Protein AF-A0A7W1JA73-F1 (afdb_monomer_lite)

Secondary structure (DSSP, 8-state):
-------EEE----S----TTS-S--EEEEEE-SSEEEEEEEEEEETTEEEEEEEEEE--SS---EEEEEE---TT-EEEESS-EEEPPPPPTTPPPEEEE--SEEEETTTEEEE--TT-EEEEEEPPB-TTSTTTTBPPGGG-EEEEEEE-BTTTTEEEEEEEEPP-

Radius of gyration: 17.61 Å; chains: 1; bounding box: 45×42×43 Å

Structure (mmCIF, N/CA/C/O backbone):
data_AF-A0A7W1JA73-F1
#
_entry.id   AF-A0A7W1JA73-F1
#
loop_
_atom_site.group_PDB
_atom_site.id
_atom_site.type_symbol
_atom_site.label_atom_id
_atom_site.label_alt_id
_atom_site.label_comp_id
_atom_site.label_asym_id
_atom_site.label_entity_id
_atom_site.label_seq_id
_atom_site.pdbx_PDB_ins_code
_atom_site.Cartn_x
_atom_site.Cartn_y
_atom_site.Cartn_z
_atom_site.occupancy
_atom_site.B_iso_or_equiv
_atom_site.auth_seq_id
_atom_site.auth_comp_id
_atom_site.auth_asym_id
_atom_site.auth_atom_id
_atom_site.pdbx_PDB_model_num
ATOM 1 N N . GLU A 1 1 ? 2.808 -18.439 -26.866 1.00 36.44 1 GLU A N 1
ATOM 2 C CA . GLU A 1 1 ? 2.038 -17.258 -26.422 1.00 36.44 1 GLU A CA 1
ATOM 3 C C . GLU A 1 1 ? 1.653 -17.421 -24.965 1.00 36.44 1 GLU A C 1
ATOM 5 O O . GLU A 1 1 ? 1.081 -18.443 -24.611 1.00 36.44 1 GLU A O 1
ATOM 10 N N . VAL A 1 2 ? 2.007 -16.461 -24.111 1.00 31.70 2 VAL A N 1
ATOM 11 C CA . VAL A 1 2 ? 1.486 -16.418 -22.739 1.00 31.70 2 VAL A CA 1
ATOM 12 C C . VAL A 1 2 ? 0.156 -15.679 -22.816 1.00 31.70 2 VAL A C 1
ATOM 14 O O . VAL A 1 2 ? 0.123 -14.457 -22.934 1.00 31.70 2 VAL A O 1
ATOM 17 N N . HIS A 1 3 ? -0.938 -16.434 -22.851 1.00 31.02 3 HIS A N 1
ATOM 18 C CA . HIS A 1 3 ? -2.283 -15.879 -22.853 1.00 31.02 3 HIS A CA 1
ATOM 19 C C . HIS A 1 3 ? -2.625 -15.457 -21.421 1.00 31.02 3 HIS A C 1
ATOM 21 O O . HIS A 1 3 ? -2.899 -16.298 -20.567 1.00 31.02 3 HIS A O 1
ATOM 27 N N . PHE A 1 4 ? -2.548 -14.158 -21.133 1.00 41.34 4 PHE A N 1
ATOM 28 C CA . PHE A 1 4 ? -3.136 -13.617 -19.913 1.00 41.34 4 PHE A CA 1
ATOM 29 C C . PHE A 1 4 ? -4.649 -13.545 -20.144 1.00 41.34 4 PHE A C 1
ATOM 31 O O . PHE A 1 4 ? -5.066 -12.820 -21.053 1.00 41.34 4 PHE A O 1
ATOM 38 N N . PRO A 1 5 ? -5.477 -14.297 -19.395 1.00 44.44 5 PRO A N 1
ATOM 39 C CA . PRO A 1 5 ? -6.920 -14.166 -19.521 1.00 44.44 5 PRO A CA 1
ATOM 40 C C . PRO A 1 5 ? -7.314 -12.707 -19.236 1.00 44.44 5 PRO A C 1
ATOM 42 O O . PRO A 1 5 ? -6.658 -12.044 -18.424 1.00 44.44 5 PRO A O 1
ATOM 45 N N . PRO A 1 6 ? -8.348 -12.176 -19.908 1.00 46.56 6 PRO A N 1
ATOM 46 C CA . PRO A 1 6 ? -8.799 -10.812 -19.677 1.00 46.56 6 PRO A CA 1
ATOM 47 C C . PRO A 1 6 ? -9.107 -10.616 -18.189 1.00 46.56 6 PRO A C 1
ATOM 49 O O . PRO A 1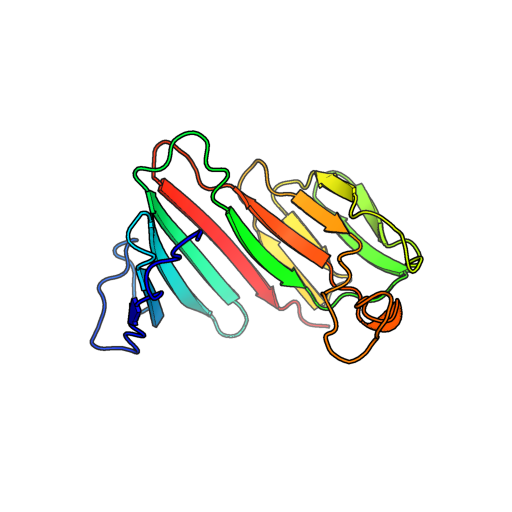 6 ? -9.891 -11.361 -17.604 1.00 46.56 6 PRO A O 1
ATOM 52 N N . ILE A 1 7 ? -8.468 -9.616 -17.577 1.00 52.81 7 ILE A N 1
ATOM 53 C CA . ILE A 1 7 ? -8.744 -9.207 -16.198 1.00 52.81 7 ILE A CA 1
ATOM 54 C C . ILE A 1 7 ? -10.166 -8.645 -16.180 1.00 52.81 7 ILE A C 1
ATOM 56 O O . ILE A 1 7 ? -10.411 -7.532 -16.649 1.00 52.81 7 ILE A O 1
ATOM 60 N N . ALA A 1 8 ? -11.114 -9.420 -15.663 1.00 56.88 8 ALA A N 1
ATOM 61 C CA . ALA A 1 8 ? -12.483 -8.976 -15.469 1.00 56.88 8 ALA A CA 1
ATOM 62 C C . ALA A 1 8 ? -12.576 -8.249 -14.117 1.00 56.88 8 ALA A C 1
ATOM 64 O O . ALA A 1 8 ? -12.814 -8.842 -13.069 1.00 56.88 8 ALA A O 1
ATOM 65 N N . GLY A 1 9 ? -12.353 -6.935 -14.122 1.00 50.81 9 GLY A N 1
ATOM 66 C CA . GLY A 1 9 ? -12.592 -6.095 -12.948 1.00 50.81 9 GLY A CA 1
ATOM 67 C C . GLY A 1 9 ? -14.059 -5.674 -12.871 1.00 50.81 9 GLY A C 1
ATOM 68 O O . GLY A 1 9 ? -14.554 -5.024 -13.789 1.00 50.81 9 GLY A O 1
ATOM 69 N N . ALA A 1 10 ? -14.751 -5.989 -11.775 1.00 56.59 10 ALA A N 1
ATOM 70 C CA . ALA A 1 10 ? -16.103 -5.498 -11.516 1.00 56.59 10 ALA A CA 1
ATOM 71 C C . ALA A 1 10 ? -16.077 -4.481 -10.365 1.00 56.59 10 ALA A C 1
ATOM 73 O O . ALA A 1 10 ? -15.969 -4.829 -9.190 1.00 56.59 10 ALA A O 1
ATOM 74 N N . LEU A 1 11 ? -16.198 -3.191 -10.689 1.00 48.22 11 LEU A N 1
ATOM 75 C CA . LEU A 1 11 ? -16.305 -2.143 -9.675 1.00 48.22 11 LEU A CA 1
ATOM 76 C C . LEU A 1 11 ? -17.742 -2.072 -9.142 1.00 48.22 11 LEU A C 1
ATOM 78 O O . LEU A 1 11 ? -18.629 -1.507 -9.779 1.00 48.22 11 LEU A O 1
ATOM 82 N N . ALA A 1 12 ? -17.972 -2.607 -7.946 1.00 55.34 12 ALA A N 1
ATOM 83 C CA . ALA A 1 12 ? -19.244 -2.469 -7.247 1.00 55.34 12 ALA A CA 1
ATOM 84 C C . ALA A 1 12 ? -19.234 -1.243 -6.314 1.00 55.34 12 ALA A C 1
ATOM 86 O O . ALA A 1 12 ? -19.084 -1.367 -5.099 1.00 55.34 12 ALA A O 1
ATOM 87 N N . CYS A 1 13 ? -19.451 -0.045 -6.863 1.00 45.53 13 CYS A N 1
ATOM 88 C CA . CYS A 1 13 ? -19.708 1.142 -6.042 1.00 45.53 13 CYS A CA 1
ATOM 89 C C . CYS A 1 13 ? -21.129 1.082 -5.450 1.00 45.53 13 CYS A C 1
ATOM 91 O O . CYS A 1 13 ? -22.115 1.351 -6.125 1.00 45.53 13 CYS A O 1
ATOM 93 N N . ALA A 1 14 ? -21.213 0.698 -4.174 1.00 42.78 14 ALA A N 1
ATOM 94 C CA . ALA A 1 14 ? -22.366 0.839 -3.283 1.00 42.78 14 ALA A CA 1
ATOM 95 C C . ALA A 1 14 ? -23.751 0.381 -3.814 1.00 42.78 14 ALA A C 1
ATOM 97 O O . ALA A 1 14 ? -24.618 1.178 -4.161 1.00 42.78 14 ALA A O 1
ATOM 98 N N . ARG A 1 15 ? -24.054 -0.911 -3.633 1.00 43.25 15 ARG A N 1
ATOM 99 C CA . ARG A 1 15 ? -25.379 -1.355 -3.154 1.00 43.25 15 ARG A CA 1
ATOM 100 C C . ARG A 1 15 ? -25.171 -2.088 -1.834 1.00 43.25 15 ARG A C 1
ATOM 102 O O . ARG A 1 15 ? -24.998 -3.296 -1.821 1.00 43.25 15 ARG A O 1
ATOM 109 N N . THR A 1 16 ? -25.046 -1.313 -0.749 1.00 48.75 16 THR A N 1
ATOM 110 C CA . THR A 1 16 ? -24.832 -1.775 0.645 1.00 48.75 16 THR A CA 1
ATOM 111 C C . THR A 1 16 ? -24.066 -3.105 0.787 1.00 48.75 16 THR A C 1
ATOM 113 O O . THR A 1 16 ? -24.592 -4.064 1.354 1.00 48.75 16 THR A O 1
ATOM 116 N N . PRO A 1 17 ? -22.810 -3.201 0.307 1.00 48.09 17 PRO A N 1
ATOM 117 C CA . PRO A 1 17 ? -22.009 -4.381 0.589 1.00 48.09 17 PRO A CA 1
ATOM 118 C C . PRO A 1 17 ? -21.839 -4.484 2.110 1.00 48.09 17 PRO A C 1
ATOM 120 O O . PRO A 1 17 ? -21.263 -3.599 2.746 1.00 48.09 17 PRO A O 1
ATOM 123 N N . ARG A 1 18 ? -22.373 -5.551 2.722 1.00 53.06 18 ARG A N 1
ATOM 124 C CA . ARG A 1 18 ? -22.058 -5.891 4.116 1.00 53.06 18 ARG A CA 1
ATOM 125 C C . ARG A 1 18 ? -20.547 -6.021 4.199 1.00 53.06 18 ARG A C 1
ATOM 127 O O . ARG A 1 18 ? -19.993 -6.895 3.534 1.00 53.06 18 ARG A O 1
ATOM 134 N N . ALA A 1 19 ? -19.898 -5.149 4.970 1.00 58.19 19 ALA A N 1
ATOM 135 C CA . ALA A 1 19 ? -18.454 -5.173 5.162 1.00 58.19 19 ALA A CA 1
ATOM 136 C C . ALA A 1 19 ? -17.964 -6.603 5.430 1.00 58.19 19 ALA A C 1
ATOM 138 O O . ALA A 1 19 ? -18.605 -7.331 6.187 1.00 58.19 19 ALA A O 1
ATOM 139 N N . LEU A 1 20 ? -16.809 -6.994 4.890 1.00 57.62 20 LEU A N 1
ATOM 140 C CA . LEU A 1 20 ? -16.171 -8.274 5.211 1.00 57.62 20 LEU A CA 1
ATOM 141 C C . LEU A 1 20 ? -15.856 -8.350 6.714 1.00 57.62 20 LEU A C 1
ATOM 143 O O . LEU A 1 20 ? -15.738 -9.429 7.281 1.00 57.62 20 LEU A O 1
ATOM 147 N N . THR A 1 21 ? -15.760 -7.192 7.378 1.00 57.97 21 THR A N 1
ATOM 148 C CA . THR A 1 21 ? -15.656 -7.065 8.838 1.00 57.97 21 THR A CA 1
ATOM 149 C C . THR A 1 21 ? -16.974 -7.178 9.601 1.00 57.97 21 THR A C 1
ATOM 151 O O . THR A 1 21 ? -16.938 -7.130 10.826 1.00 57.97 21 THR A O 1
ATOM 154 N N . GLY A 1 22 ? -18.129 -7.155 8.931 1.00 59.44 22 GLY A N 1
ATOM 155 C CA . GLY A 1 22 ? -19.444 -7.035 9.573 1.00 59.44 22 GLY A CA 1
ATOM 156 C C . GLY A 1 22 ? -19.685 -5.709 10.314 1.00 59.44 22 GLY A C 1
ATOM 157 O O . GLY A 1 22 ? -20.537 -5.648 11.191 1.00 59.44 22 GLY A O 1
ATOM 158 N N . ARG A 1 23 ? -18.934 -4.639 10.009 1.00 58.47 23 ARG A N 1
ATOM 159 C CA . ARG A 1 23 ? -19.025 -3.345 10.718 1.00 58.47 23 ARG A CA 1
ATOM 160 C C . ARG A 1 23 ? -19.311 -2.204 9.752 1.00 58.47 23 ARG A C 1
ATOM 162 O O . ARG A 1 23 ? -18.494 -1.960 8.877 1.00 58.47 23 ARG A O 1
ATOM 169 N N . GLY A 1 24 ? -20.390 -1.461 9.985 1.00 66.50 24 GLY A N 1
ATOM 170 C CA . GLY A 1 24 ? -20.667 -0.182 9.323 1.00 66.50 24 GLY A CA 1
ATOM 171 C C . GLY A 1 24 ? -20.772 -0.238 7.794 1.00 66.50 24 GLY A C 1
ATOM 172 O O . GLY A 1 24 ? -20.773 -1.303 7.179 1.00 66.50 24 GLY A O 1
ATOM 173 N N . ARG A 1 25 ? -20.877 0.945 7.183 1.00 75.12 25 ARG A N 1
ATOM 174 C CA . ARG A 1 25 ? -20.830 1.121 5.726 1.00 75.12 25 ARG A CA 1
ATOM 175 C C . ARG A 1 25 ? -19.371 1.182 5.257 1.00 75.12 25 ARG A C 1
ATOM 177 O O . ARG A 1 25 ? -18.500 1.643 5.995 1.00 75.12 25 ARG A O 1
ATOM 184 N N . CYS A 1 26 ? -19.103 0.697 4.052 1.00 82.44 26 CYS A N 1
ATOM 185 C CA . CYS A 1 26 ? -17.811 0.813 3.380 1.00 82.44 26 CYS A CA 1
ATOM 186 C C . CYS A 1 26 ? -18.004 0.812 1.865 1.00 82.44 26 CYS A C 1
ATOM 188 O O . CYS A 1 26 ? -18.969 0.224 1.369 1.00 82.44 26 CYS A O 1
ATOM 190 N N . ASP A 1 27 ? -17.042 1.399 1.166 1.00 84.56 27 ASP A N 1
ATOM 191 C CA . ASP A 1 27 ? -16.888 1.230 -0.272 1.00 84.56 27 ASP A CA 1
ATOM 192 C C . ASP A 1 27 ? -16.036 -0.011 -0.528 1.00 84.56 27 ASP A C 1
ATOM 194 O O . ASP A 1 27 ? -15.097 -0.300 0.224 1.00 84.56 27 ASP A O 1
ATOM 198 N N . ARG A 1 28 ? -16.389 -0.779 -1.560 1.00 85.88 28 ARG A N 1
ATOM 199 C CA . ARG A 1 28 ? -15.689 -2.013 -1.908 1.00 85.88 28 ARG A CA 1
ATOM 200 C C . ARG A 1 28 ? -15.401 -2.063 -3.398 1.00 85.88 28 ARG A C 1
ATOM 202 O O . ARG A 1 28 ? -16.282 -1.814 -4.210 1.00 85.88 28 ARG A O 1
ATOM 209 N N . ILE A 1 29 ? -14.184 -2.462 -3.733 1.00 87.19 29 ILE A N 1
ATOM 210 C CA . ILE A 1 29 ? -13.790 -2.841 -5.086 1.00 87.19 29 ILE A CA 1
ATOM 211 C C . ILE A 1 29 ? -13.552 -4.345 -5.084 1.00 87.19 29 ILE A C 1
ATOM 213 O O . ILE A 1 29 ? -12.830 -4.851 -4.223 1.00 87.19 29 ILE A O 1
ATOM 217 N N . GLU A 1 30 ? -14.172 -5.049 -6.025 1.00 88.88 30 GLU A N 1
ATOM 218 C CA . GLU A 1 30 ? -13.932 -6.466 -6.262 1.00 88.88 30 GLU A CA 1
ATOM 219 C C . GLU A 1 30 ? -13.127 -6.633 -7.548 1.00 88.88 30 GLU A C 1
ATOM 221 O O . GLU A 1 30 ? -13.388 -5.994 -8.567 1.00 88.88 30 GLU A O 1
ATOM 226 N N . LEU A 1 31 ? -12.102 -7.468 -7.475 1.00 85.88 31 LEU A N 1
ATOM 227 C CA . LEU A 1 31 ? -11.184 -7.725 -8.567 1.00 85.88 31 LEU A CA 1
ATOM 228 C C . LEU A 1 31 ? -11.124 -9.232 -8.765 1.00 85.88 31 LEU A C 1
ATOM 230 O O . LEU A 1 31 ? -10.773 -9.960 -7.834 1.00 85.88 31 LEU A O 1
ATOM 234 N N . ASP A 1 32 ? -11.465 -9.686 -9.966 1.00 85.81 32 ASP A N 1
ATOM 235 C CA . ASP A 1 32 ? -11.335 -11.079 -10.364 1.00 85.81 32 ASP A CA 1
ATOM 236 C C . ASP A 1 32 ? -10.242 -11.196 -11.432 1.00 85.81 32 ASP A C 1
ATOM 238 O O . ASP A 1 32 ? -10.321 -10.626 -12.521 1.00 85.81 32 ASP A O 1
ATOM 242 N N . PHE A 1 33 ? -9.180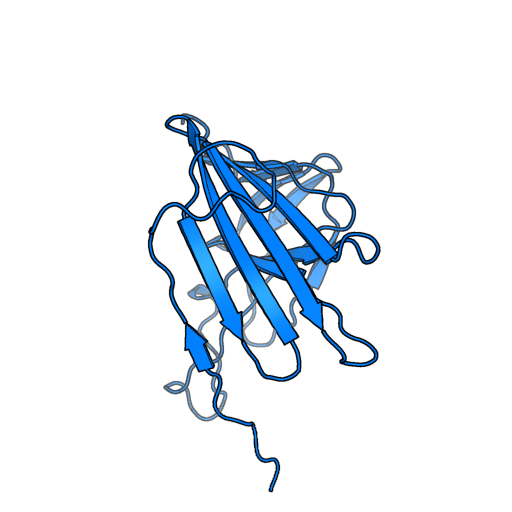 -11.912 -11.079 1.00 81.88 33 PHE A N 1
ATOM 243 C CA . PHE A 1 33 ? -8.035 -12.186 -11.940 1.00 81.88 33 PHE A CA 1
ATOM 244 C C . PHE A 1 33 ? -8.061 -13.629 -12.475 1.00 81.88 33 PHE A C 1
ATOM 246 O O . PHE A 1 33 ? -7.054 -14.113 -12.990 1.00 81.88 33 PHE A O 1
ATOM 253 N N . GLY A 1 34 ? -9.174 -14.355 -12.311 1.00 85.06 34 GLY A N 1
ATOM 254 C CA . GLY A 1 34 ? -9.351 -15.757 -12.696 1.00 85.06 34 GLY A CA 1
ATOM 255 C C . GLY A 1 34 ? -8.678 -16.744 -11.735 1.00 85.06 34 GLY A C 1
ATOM 256 O O . GLY A 1 34 ? -9.321 -17.659 -11.229 1.00 85.06 34 GLY A O 1
ATOM 257 N N . CYS A 1 35 ? -7.390 -16.550 -11.438 1.00 84.69 35 CYS A N 1
ATOM 258 C CA . CYS A 1 35 ? -6.625 -17.356 -10.470 1.00 84.69 35 CYS A CA 1
ATOM 259 C C . CYS A 1 35 ? -6.556 -16.733 -9.063 1.00 84.69 35 CYS A C 1
ATOM 261 O O . CYS A 1 35 ? -6.056 -17.340 -8.109 1.00 84.69 35 CYS A O 1
ATOM 263 N N . ALA A 1 36 ? -7.043 -15.503 -8.919 1.00 87.00 36 ALA A N 1
ATOM 264 C CA . ALA A 1 36 ? -7.133 -14.807 -7.650 1.00 87.00 36 ALA A CA 1
ATOM 265 C C . ALA A 1 36 ? -8.360 -13.899 -7.642 1.00 87.00 36 ALA A C 1
ATOM 267 O O . ALA A 1 36 ? -8.650 -13.229 -8.631 1.00 87.00 36 ALA A O 1
ATOM 268 N N . ARG A 1 37 ? -9.042 -13.835 -6.503 1.00 90.25 37 ARG A N 1
ATOM 269 C CA . ARG A 1 37 ? -10.102 -12.865 -6.234 1.00 90.25 37 ARG A CA 1
ATOM 270 C C . ARG A 1 37 ? -9.669 -11.982 -5.085 1.00 90.25 37 ARG A C 1
ATOM 272 O O . ARG A 1 37 ? -9.147 -12.471 -4.084 1.00 90.25 37 ARG A O 1
ATOM 279 N N . ALA A 1 38 ? -9.863 -10.681 -5.231 1.00 90.69 38 ALA A N 1
ATOM 280 C CA . ALA A 1 38 ? -9.493 -9.706 -4.225 1.00 90.69 38 ALA A CA 1
ATOM 281 C C . ALA A 1 38 ? -10.634 -8.728 -3.964 1.00 90.69 38 ALA A C 1
ATOM 283 O O . ALA A 1 38 ? -11.328 -8.281 -4.873 1.00 90.69 38 ALA A O 1
ATOM 284 N N . TRP A 1 39 ? -10.783 -8.359 -2.699 1.00 91.81 39 TRP A N 1
ATOM 285 C CA . TRP A 1 39 ? -11.745 -7.376 -2.233 1.00 91.81 39 TRP A CA 1
ATOM 286 C C . TRP A 1 39 ? -10.999 -6.301 -1.460 1.00 91.81 39 TRP A C 1
ATOM 288 O O . TRP A 1 39 ? -10.464 -6.556 -0.377 1.00 91.81 39 TRP A O 1
ATOM 298 N N . LEU A 1 40 ? -10.974 -5.097 -2.020 1.00 91.81 40 LEU A N 1
ATOM 299 C CA . LEU A 1 40 ? -10.455 -3.909 -1.361 1.00 91.81 40 LEU A CA 1
ATOM 300 C C . LEU A 1 40 ? -11.621 -3.170 -0.714 1.00 91.81 40 LEU A C 1
ATOM 302 O O . LEU A 1 40 ? -12.558 -2.771 -1.398 1.00 91.81 40 LEU A O 1
ATOM 306 N N . GLU A 1 41 ? -11.560 -2.975 0.595 1.00 91.56 41 GLU A N 1
ATOM 307 C CA . GLU A 1 41 ? -12.528 -2.191 1.350 1.00 91.56 41 GLU A CA 1
ATOM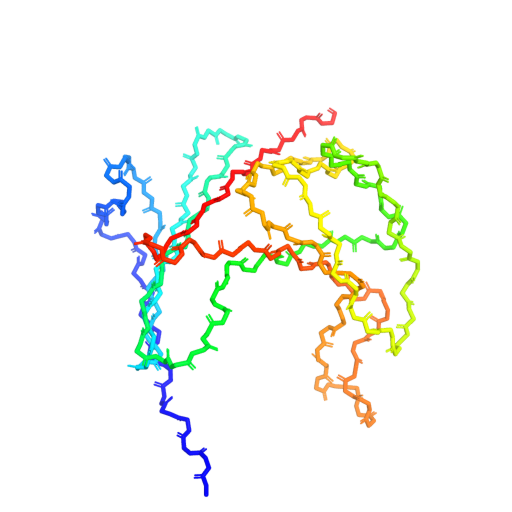 308 C C . GLU A 1 41 ? -11.903 -0.890 1.827 1.00 91.56 41 GLU A C 1
ATOM 310 O O . GLU A 1 41 ? -10.792 -0.881 2.361 1.00 91.56 41 GLU A O 1
ATOM 315 N N . VAL A 1 42 ? -12.663 0.192 1.705 1.00 90.56 42 VAL A N 1
ATOM 316 C CA . VAL A 1 42 ? -12.300 1.506 2.222 1.00 90.56 42 VAL A CA 1
ATOM 317 C C . VAL A 1 42 ? -13.437 2.017 3.097 1.00 90.56 42 VAL A C 1
ATOM 319 O O . VAL A 1 42 ? -14.613 1.956 2.733 1.00 90.56 42 VAL A O 1
ATOM 322 N N . ARG A 1 43 ? -13.097 2.496 4.294 1.00 89.06 43 ARG A N 1
ATOM 323 C CA . ARG A 1 43 ? -14.064 3.020 5.258 1.00 89.06 43 ARG A CA 1
ATOM 324 C C . ARG A 1 43 ? -13.573 4.302 5.896 1.00 89.06 43 ARG A C 1
ATOM 326 O O . ARG A 1 43 ? -12.522 4.327 6.529 1.00 89.06 43 ARG A O 1
ATOM 333 N N . THR A 1 44 ? -14.414 5.323 5.864 1.00 89.69 44 THR A N 1
ATOM 334 C CA . THR A 1 44 ? -14.242 6.514 6.694 1.00 89.69 44 THR A CA 1
ATOM 335 C C . THR A 1 44 ? -14.635 6.183 8.135 1.00 89.69 44 THR A C 1
ATOM 337 O O . THR A 1 44 ? -15.807 5.957 8.432 1.00 89.69 44 THR A O 1
ATOM 340 N N . ALA A 1 45 ? -13.654 6.114 9.037 1.00 86.69 45 ALA A N 1
ATOM 341 C CA . ALA A 1 45 ? -13.860 5.868 10.470 1.00 86.69 45 ALA A CA 1
ATOM 342 C C . ALA A 1 45 ? -14.044 7.170 11.275 1.00 86.69 45 ALA A C 1
ATOM 344 O O . ALA A 1 45 ? -14.330 7.133 12.470 1.00 86.69 45 ALA A O 1
ATOM 345 N N . GLY A 1 46 ? -13.856 8.318 10.625 1.00 87.81 46 GLY A N 1
ATOM 346 C CA . GLY A 1 46 ? -14.043 9.661 11.162 1.00 87.81 46 GLY A CA 1
ATOM 347 C C . GLY A 1 46 ? -13.538 10.708 10.163 1.00 87.81 46 GLY A C 1
ATOM 348 O O . GLY A 1 46 ? -12.968 10.338 9.137 1.00 87.81 46 GLY A O 1
ATOM 349 N N . PRO A 1 47 ? -13.669 12.012 10.456 1.00 90.50 47 PRO A N 1
ATOM 350 C CA . PRO A 1 47 ? -13.323 13.085 9.512 1.00 90.50 47 PRO A CA 1
ATOM 351 C C . PRO A 1 47 ? -11.840 13.119 9.108 1.00 90.50 47 PRO A C 1
ATOM 353 O O . PRO A 1 47 ? -11.482 13.734 8.112 1.00 90.50 47 PRO A O 1
ATOM 356 N N . ARG A 1 48 ? -10.964 12.467 9.881 1.00 92.56 48 ARG A N 1
ATOM 357 C CA . ARG A 1 48 ? -9.514 12.402 9.639 1.00 92.56 48 ARG A CA 1
ATOM 358 C C . ARG A 1 48 ? -8.975 10.979 9.638 1.00 92.56 48 ARG A C 1
ATOM 360 O O . ARG A 1 48 ? -7.769 10.789 9.762 1.00 92.56 48 ARG A O 1
ATOM 367 N N . ARG A 1 49 ? -9.851 9.975 9.564 1.00 93.50 49 ARG A N 1
ATOM 368 C CA . ARG A 1 49 ? -9.450 8.577 9.706 1.00 93.50 49 ARG A CA 1
ATOM 369 C C . ARG A 1 49 ? -10.074 7.698 8.636 1.00 93.50 49 ARG A C 1
ATOM 371 O O . ARG A 1 49 ? -11.296 7.649 8.503 1.00 93.50 49 ARG A O 1
ATOM 37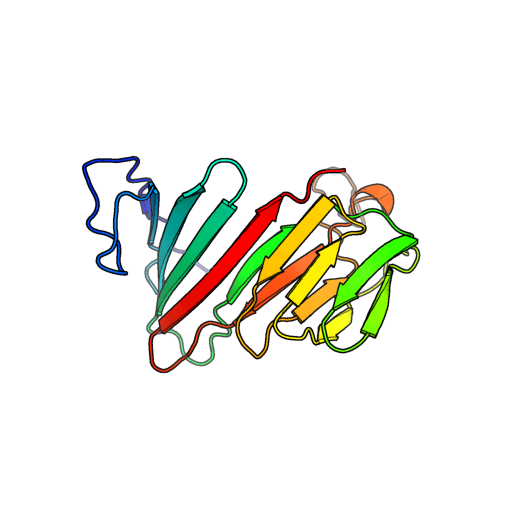8 N N . LEU A 1 50 ? -9.217 6.960 7.944 1.00 93.38 50 LEU A N 1
ATOM 379 C CA . LEU A 1 50 ? -9.571 6.018 6.895 1.00 93.38 50 LEU A CA 1
ATOM 380 C C . LEU A 1 50 ? -9.046 4.631 7.264 1.00 93.38 50 LEU A C 1
ATOM 382 O O . LEU A 1 50 ? -7.858 4.463 7.521 1.00 93.38 50 LEU A O 1
ATOM 386 N N . ASP A 1 51 ? -9.916 3.634 7.275 1.00 93.69 51 ASP A N 1
ATOM 387 C CA . ASP A 1 51 ? -9.527 2.235 7.391 1.00 93.69 51 ASP A CA 1
ATOM 388 C C . ASP A 1 51 ? -9.561 1.600 5.997 1.00 93.69 51 ASP A C 1
ATOM 390 O O . ASP A 1 51 ? -10.554 1.714 5.277 1.00 93.69 51 ASP A O 1
ATOM 394 N N . ILE A 1 52 ? -8.471 0.934 5.619 1.00 94.38 52 ILE A N 1
ATOM 395 C CA . ILE A 1 52 ? -8.324 0.239 4.337 1.00 94.38 52 ILE A CA 1
ATOM 396 C C . ILE A 1 52 ? -8.060 -1.231 4.640 1.00 94.38 52 ILE A C 1
ATOM 398 O O . ILE A 1 52 ? -7.177 -1.552 5.436 1.00 94.38 52 ILE A O 1
ATOM 402 N N . ALA A 1 53 ? -8.803 -2.137 4.016 1.00 93.88 53 ALA A N 1
ATOM 403 C CA . ALA A 1 53 ? -8.600 -3.570 4.173 1.00 93.88 53 ALA A CA 1
ATOM 404 C C . ALA A 1 53 ? -8.561 -4.273 2.823 1.00 93.88 53 ALA A C 1
ATOM 406 O O . ALA A 1 53 ? -9.300 -3.922 1.914 1.00 93.88 53 ALA A O 1
ATOM 407 N N . LEU A 1 54 ? -7.722 -5.296 2.721 1.00 93.69 54 LEU A N 1
ATOM 408 C CA . LEU A 1 54 ? -7.661 -6.183 1.570 1.00 93.69 54 LEU A CA 1
ATOM 409 C C . LEU A 1 54 ? -7.941 -7.598 2.055 1.00 93.69 54 LEU A C 1
ATOM 411 O O . LEU A 1 54 ? -7.307 -8.060 3.006 1.00 93.69 54 LEU A O 1
ATOM 415 N N . ARG A 1 55 ? -8.875 -8.280 1.401 1.00 93.31 55 ARG A N 1
ATOM 416 C CA . ARG A 1 55 ? -8.993 -9.737 1.445 1.00 93.31 55 ARG A CA 1
ATOM 417 C C . ARG A 1 55 ? -8.641 -10.269 0.071 1.00 93.31 55 ARG A C 1
ATOM 419 O O . ARG A 1 55 ? -9.061 -9.679 -0.919 1.00 93.31 55 ARG A O 1
ATOM 426 N N . ALA A 1 56 ? -7.913 -11.369 0.015 1.00 91.31 56 ALA A N 1
ATOM 427 C CA . ALA A 1 56 ? -7.670 -12.063 -1.231 1.00 91.31 56 ALA A CA 1
ATOM 428 C C . ALA A 1 56 ? -7.730 -13.572 -1.028 1.00 91.31 56 ALA A C 1
ATOM 430 O O . ALA A 1 56 ? -7.363 -14.090 0.024 1.00 91.31 56 ALA A O 1
ATOM 431 N N . GLU A 1 57 ? -8.187 -14.255 -2.064 1.00 90.44 57 GLU A N 1
ATOM 432 C CA . GLU A 1 57 ? -8.206 -15.705 -2.182 1.00 90.44 57 GLU A CA 1
ATOM 433 C C . GLU A 1 57 ? -7.551 -16.059 -3.510 1.00 90.44 57 GLU A C 1
ATOM 435 O O . GLU A 1 57 ? -7.790 -15.398 -4.519 1.00 90.44 57 GLU A O 1
ATOM 440 N N . SER A 1 58 ? -6.697 -17.076 -3.522 1.00 87.56 58 SER A N 1
ATOM 441 C CA . SER A 1 58 ? -6.027 -17.508 -4.741 1.00 87.56 58 SER A CA 1
ATOM 442 C C . SER A 1 58 ? -5.726 -18.996 -4.686 1.00 87.56 58 SER A C 1
ATOM 444 O O . SER A 1 58 ? -5.420 -19.539 -3.626 1.00 87.56 58 SER A O 1
ATOM 446 N N . ASN A 1 59 ? -5.795 -19.641 -5.847 1.00 84.19 59 ASN A N 1
ATOM 447 C CA . ASN A 1 59 ? -5.350 -21.018 -6.048 1.00 84.19 59 ASN A CA 1
ATOM 448 C C . ASN A 1 59 ? -3.902 -21.100 -6.571 1.00 84.19 59 ASN A C 1
ATOM 450 O O . ASN A 1 59 ? -3.425 -22.188 -6.887 1.00 84.19 59 ASN A O 1
ATOM 454 N N . MET A 1 60 ? -3.195 -19.969 -6.676 1.00 81.44 60 MET A N 1
ATOM 455 C CA . MET A 1 60 ? -1.800 -19.937 -7.110 1.00 81.44 60 MET A CA 1
ATOM 456 C C . MET A 1 60 ? -0.882 -20.562 -6.052 1.00 81.44 60 MET A C 1
ATOM 458 O O . MET A 1 60 ? -1.044 -20.324 -4.857 1.00 81.44 60 MET A O 1
ATOM 462 N N . ILE A 1 61 ? 0.141 -21.295 -6.480 1.00 68.88 61 ILE A N 1
ATOM 463 C CA . ILE A 1 61 ? 1.183 -21.838 -5.598 1.00 68.88 61 ILE A CA 1
ATOM 464 C C . ILE A 1 61 ? 2.284 -20.766 -5.452 1.00 68.88 61 ILE A C 1
ATOM 466 O O . ILE A 1 61 ? 2.752 -20.246 -6.460 1.00 68.88 61 ILE A O 1
ATOM 470 N N . ASN A 1 62 ? 2.695 -20.429 -4.220 1.00 57.88 62 ASN A N 1
ATOM 471 C CA . ASN A 1 62 ? 3.750 -19.444 -3.880 1.00 57.88 62 ASN A CA 1
ATOM 472 C C . ASN A 1 62 ? 3.453 -17.959 -4.176 1.00 57.88 62 ASN A C 1
ATOM 474 O O . ASN A 1 62 ? 4.274 -17.260 -4.769 1.00 57.88 62 ASN A O 1
ATOM 478 N N . HIS A 1 63 ? 2.311 -17.433 -3.733 1.00 63.53 63 HIS A N 1
ATOM 479 C CA . HIS A 1 63 ? 2.006 -16.011 -3.902 1.00 63.53 63 HIS A CA 1
ATOM 480 C C . HIS A 1 63 ? 2.336 -15.177 -2.656 1.00 63.53 63 HIS A C 1
ATOM 482 O O . HIS A 1 63 ? 1.800 -15.395 -1.571 1.00 63.53 63 HIS A O 1
ATOM 488 N N . GLU A 1 64 ? 3.157 -14.141 -2.823 1.00 78.12 64 GLU A N 1
ATOM 489 C CA . GLU A 1 64 ? 3.200 -13.044 -1.857 1.00 78.12 64 GLU A CA 1
ATOM 490 C C . GLU A 1 64 ? 2.092 -12.027 -2.172 1.00 78.12 64 GLU A C 1
ATOM 492 O O . GLU A 1 64 ? 2.333 -10.991 -2.809 1.00 78.12 64 GLU A O 1
ATOM 497 N N . ILE A 1 65 ? 0.866 -12.306 -1.724 1.00 87.50 65 ILE A N 1
ATOM 498 C CA . ILE A 1 65 ? -0.211 -11.315 -1.809 1.00 87.50 65 ILE A CA 1
ATOM 499 C C . ILE A 1 65 ? -0.034 -10.292 -0.685 1.00 87.50 65 ILE A C 1
ATOM 501 O O . ILE A 1 65 ? 0.107 -10.627 0.494 1.00 87.50 65 ILE A O 1
ATOM 505 N N . ALA A 1 66 ? -0.058 -9.018 -1.059 1.00 92.94 66 ALA A N 1
ATOM 506 C CA . ALA A 1 66 ? 0.037 -7.904 -0.133 1.00 92.94 66 ALA A CA 1
ATOM 507 C C . ALA A 1 66 ? -0.837 -6.743 -0.604 1.00 92.94 66 ALA A C 1
ATOM 509 O O . ALA A 1 66 ? -0.985 -6.508 -1.804 1.00 92.94 66 ALA A O 1
ATOM 510 N N . LEU A 1 67 ? -1.341 -5.963 0.349 1.00 94.69 67 LEU A N 1
ATOM 511 C CA . LEU A 1 67 ? -1.833 -4.621 0.067 1.00 94.69 67 LEU A CA 1
ATOM 512 C C . LEU A 1 67 ? -0.624 -3.708 -0.142 1.00 94.69 67 LEU A C 1
ATOM 514 O O . LEU A 1 67 ? 0.224 -3.585 0.744 1.00 94.69 67 LEU A O 1
ATOM 518 N N . VAL A 1 68 ? -0.543 -3.067 -1.306 1.00 95.50 68 VAL A N 1
ATOM 519 C CA . VAL A 1 68 ? 0.528 -2.118 -1.629 1.00 95.50 68 VAL A CA 1
ATOM 520 C C . VAL A 1 68 ? -0.069 -0.731 -1.811 1.00 95.50 68 VAL A C 1
ATOM 522 O O . VAL A 1 68 ? -0.860 -0.509 -2.723 1.00 95.50 68 VAL A O 1
ATOM 525 N N . LEU A 1 69 ? 0.319 0.206 -0.948 1.00 94.94 69 LEU A N 1
ATOM 526 C CA . LEU A 1 69 ? -0.064 1.612 -1.048 1.00 94.94 69 LEU A CA 1
ATOM 527 C C . LEU A 1 69 ? 1.115 2.427 -1.582 1.00 94.94 69 LEU A C 1
ATOM 529 O O . LEU A 1 69 ? 2.216 2.376 -1.026 1.00 94.94 69 LEU A O 1
ATOM 533 N N . GLN A 1 70 ? 0.882 3.195 -2.644 1.00 93.94 70 GLN A N 1
ATOM 534 C CA . GLN A 1 70 ? 1.861 4.147 -3.162 1.00 93.94 70 GLN A CA 1
ATOM 535 C C . GLN A 1 70 ? 1.796 5.437 -2.346 1.00 93.94 70 GLN A C 1
ATOM 537 O O . GLN A 1 70 ? 0.758 6.094 -2.279 1.00 93.94 70 GLN A O 1
ATOM 542 N N . LEU A 1 71 ? 2.907 5.788 -1.703 1.00 92.12 71 LEU A N 1
ATOM 543 C CA . LEU A 1 71 ? 3.031 6.995 -0.899 1.00 92.12 71 LEU A CA 1
ATOM 544 C C . LEU A 1 71 ? 3.888 8.013 -1.645 1.00 92.12 71 LEU A C 1
ATOM 546 O O . LEU A 1 71 ? 5.086 7.798 -1.846 1.00 92.12 71 LEU A O 1
ATOM 550 N N . GLN A 1 72 ? 3.270 9.144 -1.984 1.00 88.88 72 GLN A N 1
ATOM 551 C CA . GLN A 1 72 ? 3.934 10.286 -2.607 1.00 88.88 72 GLN A CA 1
ATOM 552 C C . GLN A 1 72 ? 4.855 10.962 -1.583 1.00 88.88 72 GLN A C 1
ATOM 554 O O . GLN A 1 72 ? 4.459 11.864 -0.844 1.00 88.88 72 GLN A O 1
ATOM 559 N N . LEU A 1 73 ? 6.084 10.460 -1.492 1.00 88.06 73 LEU A N 1
ATOM 560 C CA . LEU A 1 73 ? 7.128 10.940 -0.597 1.00 88.06 73 LEU A CA 1
ATOM 561 C C . LEU A 1 73 ? 8.272 11.517 -1.420 1.00 88.06 73 LEU A C 1
ATOM 563 O O . LEU A 1 73 ? 8.655 10.962 -2.441 1.00 88.06 73 LEU A O 1
ATOM 567 N N . LYS A 1 74 ? 8.850 12.619 -0.944 1.00 85.38 74 LYS A N 1
ATOM 568 C CA . LYS A 1 74 ? 10.028 13.225 -1.569 1.00 85.38 74 LYS A CA 1
ATOM 569 C C . LYS A 1 74 ? 11.311 12.645 -0.979 1.00 85.38 74 LYS A C 1
ATOM 571 O O . LYS A 1 74 ? 11.343 12.224 0.182 1.00 85.38 74 LYS A O 1
ATOM 576 N N . ALA A 1 75 ? 12.399 12.706 -1.745 1.00 83.81 75 ALA A N 1
ATOM 577 C CA . ALA A 1 75 ? 13.737 12.515 -1.195 1.00 83.81 75 ALA A CA 1
ATOM 578 C C . ALA A 1 75 ? 13.955 13.430 0.026 1.00 83.81 75 ALA A C 1
ATOM 580 O O . ALA A 1 75 ? 13.415 14.534 0.103 1.00 83.81 75 ALA A O 1
ATOM 581 N N . SER A 1 76 ? 14.736 12.965 1.001 1.00 86.50 76 SER A N 1
ATOM 582 C CA . SER A 1 76 ? 14.939 13.617 2.305 1.00 86.50 76 SER A CA 1
ATOM 583 C C . SER A 1 76 ? 13.712 13.711 3.219 1.00 86.50 76 SER A C 1
ATOM 585 O O . SER A 1 76 ? 13.847 14.243 4.327 1.00 86.50 76 SER A O 1
ATOM 587 N N . ALA A 1 77 ? 12.550 13.162 2.835 1.00 89.25 77 ALA A N 1
ATOM 588 C CA . ALA A 1 77 ? 11.412 13.059 3.743 1.00 89.25 77 ALA A CA 1
ATOM 589 C C . ALA A 1 77 ? 11.803 12.298 5.017 1.00 89.25 77 ALA A C 1
ATOM 591 O O . ALA A 1 77 ? 12.549 11.312 4.989 1.00 89.25 77 ALA A O 1
ATOM 592 N N . ARG A 1 78 ? 11.296 12.786 6.152 1.00 93.12 78 ARG A N 1
ATOM 593 C CA . ARG A 1 78 ? 11.524 12.190 7.468 1.00 93.12 78 ARG A CA 1
ATOM 594 C C . ARG A 1 78 ? 10.304 11.379 7.865 1.00 93.12 78 ARG A C 1
ATOM 596 O O . ARG A 1 78 ? 9.201 11.917 7.961 1.00 93.12 78 ARG A O 1
ATOM 603 N N . LEU A 1 79 ? 10.521 10.099 8.121 1.00 94.81 79 LEU A N 1
ATOM 604 C CA . LEU A 1 79 ? 9.501 9.183 8.605 1.00 94.81 79 LEU A CA 1
ATOM 605 C C . LEU A 1 79 ? 9.875 8.713 10.006 1.00 94.81 79 LEU A C 1
ATOM 607 O O . LEU A 1 79 ? 11.047 8.521 10.318 1.00 94.81 79 LEU A O 1
ATOM 611 N N . THR A 1 80 ? 8.881 8.486 10.846 1.00 95.12 80 THR A N 1
ATOM 612 C CA . THR A 1 80 ? 9.063 7.880 12.162 1.00 95.12 80 THR A CA 1
ATOM 613 C C . THR A 1 80 ? 8.317 6.562 12.188 1.00 95.12 80 THR A C 1
ATOM 615 O O . THR A 1 80 ? 7.162 6.485 11.784 1.00 95.12 80 THR A O 1
ATOM 618 N N . THR A 1 81 ? 8.987 5.521 12.656 1.00 94.00 81 THR A N 1
ATOM 619 C CA . THR A 1 81 ? 8.399 4.209 12.938 1.00 94.00 81 THR A CA 1
ATOM 620 C C . THR A 1 81 ? 8.570 3.916 14.421 1.00 94.00 81 THR A C 1
ATOM 622 O O . THR A 1 81 ? 9.401 4.557 15.066 1.00 94.00 81 THR A O 1
ATOM 625 N N . ASP A 1 82 ? 7.885 2.900 14.946 1.00 89.25 82 ASP A N 1
ATOM 626 C CA . ASP A 1 82 ? 8.087 2.473 16.345 1.00 89.25 82 ASP A CA 1
ATOM 627 C C . ASP A 1 82 ? 9.551 2.145 16.671 1.00 89.25 82 ASP A C 1
ATOM 629 O O . ASP A 1 82 ? 9.977 2.244 17.815 1.00 89.25 82 ASP A O 1
ATOM 633 N N . ARG A 1 83 ? 10.321 1.717 15.665 1.00 83.44 83 ARG A N 1
ATOM 634 C CA . ARG A 1 83 ? 11.688 1.219 15.850 1.00 83.44 83 ARG A CA 1
ATOM 635 C C . ARG A 1 83 ? 12.744 2.300 15.683 1.00 83.44 83 ARG A C 1
ATOM 637 O O . ARG A 1 83 ? 13.819 2.196 16.259 1.00 83.44 83 ARG A O 1
ATOM 644 N N . ARG A 1 84 ? 12.491 3.280 14.812 1.00 90.75 84 ARG A N 1
ATOM 645 C CA . ARG A 1 84 ? 13.494 4.268 14.394 1.00 90.75 84 ARG A CA 1
ATOM 646 C C . ARG A 1 84 ? 12.888 5.433 13.627 1.00 90.75 84 ARG A C 1
ATOM 648 O O . ARG A 1 84 ? 11.833 5.310 13.000 1.00 90.75 84 ARG A O 1
ATOM 655 N N . ARG A 1 85 ? 13.639 6.532 13.596 1.00 92.56 85 ARG A N 1
ATOM 656 C CA . ARG A 1 85 ? 13.469 7.616 12.624 1.00 92.56 85 ARG A CA 1
ATOM 657 C C . ARG A 1 85 ? 14.227 7.263 11.343 1.00 92.56 85 ARG A C 1
ATOM 659 O O . ARG A 1 85 ? 15.348 6.767 11.395 1.00 92.56 85 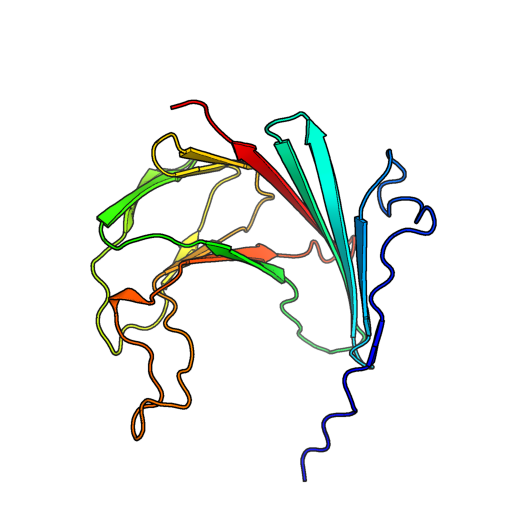ARG A O 1
ATOM 666 N N . LEU A 1 86 ? 13.599 7.507 10.204 1.00 91.62 86 LEU A N 1
ATOM 667 C CA . LEU A 1 86 ? 14.109 7.252 8.865 1.00 91.62 86 LEU A CA 1
ATOM 668 C C . LEU A 1 86 ? 14.210 8.581 8.123 1.00 91.62 86 LEU A C 1
ATOM 670 O O . LEU A 1 86 ? 13.268 9.373 8.133 1.00 91.62 86 LEU A O 1
ATOM 674 N N . LYS A 1 87 ? 15.329 8.809 7.441 1.00 92.62 87 LYS A N 1
ATOM 675 C CA . LYS A 1 87 ? 15.452 9.860 6.431 1.00 92.62 87 LYS A CA 1
ATOM 676 C C . LYS A 1 87 ? 15.593 9.172 5.083 1.00 92.62 87 LYS A C 1
ATOM 678 O O . LYS A 1 87 ? 16.518 8.384 4.903 1.00 92.62 87 LYS A O 1
ATOM 683 N N . LEU A 1 88 ? 14.671 9.439 4.166 1.00 91.06 88 LEU A N 1
ATOM 684 C CA . LEU A 1 88 ? 14.733 8.858 2.831 1.00 91.06 88 LEU A CA 1
ATOM 685 C C . LEU A 1 88 ? 15.936 9.427 2.075 1.00 91.06 88 LEU A C 1
ATOM 687 O O . LEU A 1 88 ? 16.103 10.645 1.994 1.00 91.06 88 LEU A O 1
ATOM 691 N N . ALA A 1 89 ? 16.783 8.545 1.549 1.00 89.75 89 ALA A N 1
ATOM 692 C CA . ALA A 1 89 ? 17.940 8.939 0.757 1.00 89.75 89 ALA A CA 1
ATOM 693 C C . ALA A 1 89 ? 17.510 9.580 -0.573 1.00 89.75 89 ALA A C 1
ATOM 695 O O . ALA A 1 89 ? 16.383 9.378 -1.037 1.00 89.75 89 ALA A O 1
ATOM 696 N N . ALA A 1 90 ? 18.427 10.342 -1.174 1.00 91.12 90 ALA A N 1
ATOM 697 C CA . ALA A 1 90 ? 18.285 10.795 -2.552 1.00 91.12 90 ALA A CA 1
ATOM 698 C C . ALA A 1 90 ? 18.178 9.588 -3.493 1.00 91.12 90 ALA A C 1
ATOM 700 O O . ALA A 1 90 ? 18.774 8.542 -3.232 1.00 91.12 90 ALA A O 1
ATOM 701 N N . VAL A 1 91 ? 17.400 9.742 -4.561 1.00 91.62 91 VAL A N 1
ATOM 702 C CA . VAL A 1 91 ? 17.120 8.665 -5.512 1.00 91.62 91 VAL A CA 1
ATOM 703 C C . VAL A 1 91 ? 18.115 8.728 -6.654 1.00 91.62 91 VAL A C 1
ATOM 705 O O . VAL A 1 91 ? 18.299 9.786 -7.252 1.00 91.62 91 VAL A O 1
ATOM 708 N N . GLN A 1 92 ? 18.734 7.594 -6.972 1.00 89.12 92 GLN A N 1
ATOM 709 C CA . GLN A 1 92 ? 19.536 7.457 -8.186 1.00 89.12 92 GLN A CA 1
ATOM 710 C C . GLN A 1 92 ? 18.719 6.773 -9.298 1.00 89.12 92 GLN A C 1
ATOM 712 O O . GLN A 1 92 ? 17.920 5.884 -8.994 1.00 89.12 92 GLN A O 1
ATOM 717 N N . PRO A 1 93 ? 18.931 7.111 -10.587 1.00 82.19 93 PRO A N 1
ATOM 718 C CA . PRO A 1 93 ? 18.136 6.581 -11.706 1.00 82.19 93 PRO A CA 1
ATOM 719 C C . PRO A 1 93 ? 18.095 5.047 -11.835 1.00 82.19 93 PRO A C 1
ATOM 721 O O . PRO A 1 93 ? 17.167 4.492 -12.421 1.00 82.19 93 PRO A O 1
ATOM 724 N N . GLN A 1 94 ? 19.101 4.347 -11.305 1.00 82.94 94 GLN A N 1
ATOM 725 C CA . GLN A 1 94 ? 19.233 2.885 -11.380 1.00 82.94 94 GLN A CA 1
ATOM 726 C C . GLN A 1 94 ? 19.150 2.212 -10.004 1.00 82.94 94 GLN A C 1
ATOM 728 O O . GLN A 1 94 ? 19.492 1.041 -9.855 1.00 82.94 94 GLN A O 1
ATOM 733 N N . GLN A 1 95 ? 18.700 2.945 -8.986 1.00 85.44 95 GLN A N 1
ATOM 734 C CA . GLN A 1 95 ? 18.618 2.415 -7.636 1.00 85.44 95 GLN A CA 1
ATOM 735 C C . GLN A 1 95 ? 17.515 1.357 -7.537 1.00 85.44 95 GLN A C 1
ATOM 737 O O . GLN A 1 95 ? 16.350 1.622 -7.834 1.00 85.44 95 GLN A O 1
ATOM 742 N N . ALA A 1 96 ? 17.883 0.159 -7.087 1.00 87.25 96 ALA A N 1
ATOM 743 C CA . ALA A 1 96 ? 16.910 -0.860 -6.723 1.00 87.25 96 ALA A CA 1
ATOM 744 C C . ALA A 1 96 ? 16.163 -0.454 -5.435 1.00 87.25 96 ALA A C 1
ATOM 746 O O . ALA A 1 96 ? 16.773 0.135 -4.535 1.00 87.25 96 ALA A O 1
ATOM 747 N N . PRO A 1 97 ? 14.862 -0.772 -5.311 1.00 90.00 97 PRO A N 1
ATOM 748 C CA . PRO A 1 97 ? 14.119 -0.509 -4.088 1.00 90.00 97 PRO A CA 1
ATOM 749 C C . PRO A 1 97 ? 14.672 -1.351 -2.937 1.00 90.00 97 PRO A C 1
ATOM 751 O O . PRO A 1 97 ? 14.745 -2.575 -3.030 1.00 90.00 97 PRO A O 1
ATOM 754 N N . THR A 1 98 ? 14.984 -0.705 -1.817 1.00 93.50 98 THR A N 1
ATOM 755 C CA . THR A 1 98 ? 15.359 -1.401 -0.583 1.00 93.50 98 THR A CA 1
ATOM 756 C C . THR A 1 98 ? 14.132 -1.559 0.300 1.00 93.50 98 THR A C 1
ATOM 758 O O . THR A 1 98 ? 13.437 -0.580 0.585 1.00 93.50 98 THR A O 1
ATOM 761 N N 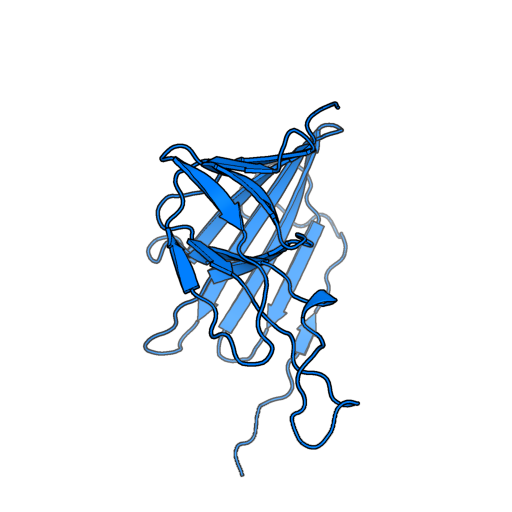. ALA A 1 99 ? 13.873 -2.782 0.765 1.00 94.31 99 ALA A N 1
ATOM 762 C CA . ALA A 1 99 ? 12.804 -3.049 1.717 1.00 94.31 99 ALA A CA 1
ATOM 763 C C . ALA A 1 99 ? 13.238 -2.645 3.132 1.00 94.31 99 ALA A C 1
ATOM 765 O O . ALA A 1 99 ? 14.192 -3.180 3.697 1.00 94.31 99 ALA A O 1
ATOM 766 N N . LEU A 1 100 ? 12.527 -1.689 3.722 1.00 93.44 100 LEU A N 1
ATOM 767 C CA . LEU A 1 100 ? 12.757 -1.228 5.084 1.00 93.44 100 LEU A CA 1
ATOM 768 C C . LEU A 1 100 ? 11.682 -1.837 5.992 1.00 93.44 100 LEU A C 1
ATOM 770 O O . LEU A 1 100 ? 10.510 -1.480 5.849 1.00 93.44 100 LEU A O 1
ATOM 774 N N . PRO A 1 101 ? 12.032 -2.727 6.939 1.00 93.56 101 PRO A N 1
ATOM 775 C CA . PRO A 1 101 ? 11.047 -3.293 7.850 1.00 93.56 101 PRO A CA 1
ATOM 776 C C . PRO A 1 101 ? 10.461 -2.198 8.741 1.00 93.56 101 PRO A C 1
ATOM 778 O O . PRO A 1 101 ? 11.196 -1.374 9.301 1.00 93.56 101 PRO A O 1
ATOM 781 N N . LEU A 1 102 ? 9.137 -2.206 8.875 1.00 93.75 102 LEU A N 1
ATOM 782 C CA . LEU A 1 102 ? 8.395 -1.270 9.709 1.00 93.75 102 LEU A CA 1
ATOM 783 C C . LEU A 1 102 ? 7.977 -1.919 11.032 1.00 93.75 102 LEU A C 1
ATOM 785 O O . LEU A 1 102 ? 8.027 -3.137 11.217 1.00 93.75 102 LEU A O 1
ATOM 789 N N . GLY A 1 103 ? 7.600 -1.067 11.984 1.00 92.75 103 GLY A N 1
ATOM 790 C CA . GLY A 1 103 ? 6.852 -1.482 13.164 1.00 92.75 103 GLY A CA 1
ATOM 791 C C . GLY A 1 103 ? 5.353 -1.574 12.868 1.00 92.75 103 GLY A C 1
ATOM 792 O O . GLY A 1 103 ? 4.923 -1.791 11.739 1.00 92.75 103 GLY A O 1
ATOM 793 N N . ARG A 1 104 ? 4.555 -1.356 13.906 1.00 95.38 104 ARG A N 1
ATOM 794 C CA . ARG A 1 104 ? 3.102 -1.183 13.848 1.00 95.38 104 ARG A CA 1
ATOM 795 C C . ARG A 1 104 ? 2.686 0.253 13.548 1.00 95.38 104 ARG A C 1
ATOM 797 O O . ARG A 1 104 ? 1.508 0.486 13.290 1.00 95.38 104 ARG A O 1
ATOM 804 N N . THR A 1 105 ? 3.603 1.217 13.568 1.00 95.94 105 THR A N 1
ATOM 805 C CA . THR A 1 105 ? 3.321 2.587 13.130 1.00 95.94 105 THR A CA 1
ATOM 806 C C . THR A 1 105 ? 4.315 3.108 12.101 1.00 95.94 105 THR A C 1
ATOM 808 O O . THR A 1 105 ? 5.501 2.760 12.094 1.00 95.94 105 THR A O 1
ATOM 811 N N . LEU A 1 106 ? 3.799 3.974 11.229 1.00 96.31 106 LEU A N 1
ATOM 812 C CA . LEU A 1 106 ? 4.566 4.796 10.302 1.00 96.31 106 LEU A CA 1
ATOM 813 C C . LEU A 1 106 ? 3.969 6.204 10.298 1.00 96.31 106 LEU A C 1
ATOM 815 O O . LEU A 1 106 ? 2.786 6.372 10.028 1.00 96.31 106 LEU A O 1
ATOM 819 N N . VAL A 1 107 ? 4.778 7.216 10.578 1.00 95.25 107 VAL A N 1
ATOM 820 C CA . VAL A 1 107 ? 4.372 8.623 10.638 1.00 95.25 107 VAL A CA 1
ATOM 821 C C . VAL A 1 107 ? 5.226 9.425 9.670 1.00 95.25 107 VAL A C 1
ATOM 823 O O . VAL A 1 107 ? 6.451 9.377 9.767 1.00 95.25 107 VAL A O 1
ATOM 826 N N . ALA A 1 108 ? 4.611 10.199 8.781 1.00 91.75 108 ALA A N 1
ATOM 827 C CA . ALA A 1 108 ? 5.332 11.150 7.939 1.00 91.75 108 ALA A CA 1
ATOM 828 C C . ALA A 1 108 ? 5.249 12.550 8.537 1.00 91.75 108 ALA A C 1
ATOM 830 O O . ALA A 1 108 ? 4.213 13.192 8.419 1.00 91.75 108 ALA A O 1
ATOM 831 N N . ALA A 1 109 ? 6.327 12.990 9.194 1.00 80.50 109 ALA A N 1
ATOM 832 C CA . ALA A 1 109 ? 6.580 14.362 9.657 1.00 80.50 109 ALA A CA 1
ATOM 833 C C . ALA A 1 109 ? 5.361 15.200 10.130 1.00 80.50 109 ALA A C 1
ATOM 835 O O . ALA A 1 109 ? 5.311 16.394 9.864 1.00 80.50 109 ALA A O 1
ATOM 836 N N . GLY A 1 110 ? 4.387 14.602 10.826 1.00 73.69 110 GLY A N 1
ATOM 837 C CA . GLY A 1 110 ? 3.197 15.317 11.314 1.00 73.69 110 GLY A CA 1
ATOM 838 C C . GLY A 1 110 ? 2.071 15.527 10.292 1.00 73.69 110 GLY A C 1
ATOM 839 O O . GLY A 1 110 ? 1.092 16.169 10.631 1.00 73.69 110 GLY A O 1
ATOM 840 N N . ALA A 1 111 ? 2.159 14.967 9.082 1.00 87.56 111 ALA A N 1
ATOM 841 C CA . ALA A 1 111 ? 1.085 15.014 8.085 1.00 87.56 111 ALA A CA 1
ATOM 842 C C . ALA A 1 111 ? 0.085 13.863 8.264 1.00 87.56 111 ALA A C 1
ATOM 844 O O . ALA A 1 111 ? -1.130 14.049 8.270 1.00 87.56 111 ALA A O 1
ATOM 845 N N . TRP A 1 112 ? 0.596 12.644 8.427 1.00 93.19 112 TRP A N 1
ATOM 846 C CA . TRP A 1 112 ? -0.240 11.461 8.586 1.00 93.19 112 TRP A CA 1
ATOM 847 C C . TRP A 1 112 ? 0.455 10.360 9.377 1.00 93.19 112 TRP A C 1
ATOM 849 O O . TRP A 1 112 ? 1.685 10.317 9.498 1.00 93.19 112 TRP A O 1
ATOM 859 N N . ARG A 1 113 ? -0.360 9.446 9.901 1.00 95.69 113 ARG A N 1
ATOM 860 C CA . ARG A 1 113 ? 0.044 8.248 10.630 1.00 95.69 113 ARG A CA 1
ATOM 861 C C . ARG A 1 113 ? -0.687 7.034 10.078 1.00 95.69 113 ARG A C 1
ATOM 863 O O . ARG A 1 113 ? -1.912 7.007 10.059 1.00 95.69 113 ARG A O 1
ATOM 870 N N . PHE A 1 114 ? 0.061 5.993 9.741 1.00 96.94 114 PHE A N 1
ATOM 871 C CA . PHE A 1 114 ? -0.475 4.653 9.563 1.00 96.94 114 PHE A CA 1
ATOM 872 C C . PHE A 1 114 ? -0.328 3.827 10.839 1.00 96.94 114 PHE A C 1
ATOM 874 O O . PHE A 1 114 ? 0.715 3.857 11.499 1.00 96.94 114 PHE A O 1
ATOM 881 N N . ARG A 1 115 ? -1.357 3.033 11.133 1.00 97.00 115 ARG A N 1
ATOM 882 C CA . ARG A 1 115 ? -1.288 1.848 11.990 1.00 97.00 115 ARG A CA 1
ATOM 883 C C . ARG A 1 115 ? -1.275 0.614 11.097 1.00 97.00 115 ARG A C 1
ATOM 885 O O . ARG A 1 115 ? -2.147 0.461 10.241 1.00 97.00 115 ARG A O 1
ATOM 892 N N . LEU A 1 116 ? -0.278 -0.233 11.300 1.00 96.25 116 LEU A N 1
ATOM 893 C CA . LEU A 1 116 ? 0.104 -1.335 10.428 1.00 96.25 116 LEU A CA 1
ATOM 894 C C . LEU A 1 116 ? 0.077 -2.662 11.200 1.00 96.25 116 LEU A C 1
ATOM 896 O O . LEU A 1 116 ? 0.394 -2.684 12.395 1.00 96.25 116 LEU A O 1
ATOM 900 N N . PRO A 1 117 ? -0.262 -3.780 10.539 1.00 94.25 117 PRO A N 1
ATOM 901 C CA . PRO A 1 117 ? -0.060 -5.100 11.110 1.00 94.25 117 PRO A CA 1
ATOM 902 C C . PRO A 1 117 ? 1.441 -5.456 11.126 1.00 94.25 117 PRO A C 1
ATOM 904 O O . PRO A 1 117 ? 2.252 -4.797 10.464 1.00 94.25 117 PRO A O 1
ATOM 907 N N . PRO A 1 118 ? 1.842 -6.497 11.876 1.00 93.00 118 PRO A N 1
ATOM 908 C CA . PRO A 1 118 ? 3.206 -7.017 11.826 1.00 93.00 118 PRO A CA 1
ATOM 909 C C . PRO A 1 118 ? 3.628 -7.408 10.401 1.00 93.00 118 PRO A C 1
ATOM 911 O O . PRO A 1 118 ? 2.810 -7.872 9.612 1.00 93.00 118 PRO A O 1
ATOM 914 N N . GLY A 1 119 ? 4.917 -7.249 10.090 1.00 93.31 119 GLY A N 1
ATOM 915 C CA . GLY A 1 119 ? 5.493 -7.660 8.803 1.00 93.31 119 GLY A CA 1
ATOM 916 C C . GLY A 1 119 ? 5.383 -6.629 7.676 1.00 93.31 119 GLY A C 1
ATOM 917 O O . GLY A 1 119 ? 5.865 -6.893 6.580 1.00 93.31 119 GLY A O 1
ATOM 918 N N . ALA A 1 120 ? 4.795 -5.454 7.923 1.00 95.88 120 ALA A N 1
ATOM 919 C CA . ALA A 1 120 ? 4.768 -4.380 6.934 1.00 95.88 120 ALA A CA 1
ATOM 920 C C . ALA A 1 120 ? 6.182 -3.863 6.602 1.00 95.88 120 ALA A C 1
ATOM 922 O O . ALA A 1 120 ? 7.048 -3.741 7.478 1.00 95.88 120 ALA A O 1
ATOM 923 N N . THR A 1 121 ? 6.401 -3.503 5.338 1.00 96.25 121 THR A N 1
ATOM 924 C CA . THR A 1 121 ? 7.657 -2.918 4.852 1.00 96.25 121 THR A CA 1
ATOM 925 C C . THR A 1 121 ? 7.399 -1.641 4.065 1.00 96.25 121 THR A C 1
ATOM 927 O O . THR A 1 121 ? 6.335 -1.443 3.479 1.00 96.25 121 THR A O 1
ATOM 930 N N . LEU A 1 122 ? 8.392 -0.756 4.045 1.00 95.81 122 LEU A N 1
ATOM 931 C CA . LEU A 1 122 ? 8.443 0.375 3.130 1.00 95.81 122 LEU A CA 1
ATOM 932 C C . LEU A 1 122 ? 9.541 0.119 2.106 1.00 95.81 122 LEU A C 1
ATOM 934 O O . LEU A 1 122 ? 10.713 0.061 2.473 1.00 95.81 122 LEU A O 1
ATOM 938 N N . ASN A 1 123 ? 9.181 0.004 0.836 1.00 95.25 123 ASN A N 1
ATOM 939 C CA . ASN A 1 123 ? 10.156 -0.121 -0.235 1.00 95.25 123 ASN A CA 1
ATOM 940 C C . ASN A 1 123 ? 10.450 1.273 -0.793 1.00 95.25 123 ASN A C 1
ATOM 942 O O . ASN A 1 123 ? 9.537 1.964 -1.255 1.00 95.25 123 ASN A O 1
ATOM 946 N N . TRP A 1 124 ? 11.714 1.689 -0.732 1.00 94.44 124 TRP A N 1
ATOM 947 C CA . TRP A 1 124 ? 12.167 2.978 -1.252 1.00 94.44 124 TRP A CA 1
ATOM 948 C C . TRP A 1 124 ? 13.552 2.861 -1.902 1.00 94.44 124 TRP A C 1
ATOM 950 O O . TRP A 1 124 ? 14.420 2.189 -1.337 1.00 94.44 124 TRP A O 1
ATOM 960 N N . PRO A 1 125 ? 13.800 3.566 -3.017 1.00 94.50 125 PRO A N 1
ATOM 961 C CA . PRO A 1 125 ? 12.822 4.232 -3.883 1.00 94.50 125 PRO A CA 1
ATOM 962 C C . PRO A 1 125 ? 12.193 3.254 -4.885 1.00 94.50 125 PRO A C 1
ATOM 964 O O . PRO A 1 125 ? 12.862 2.341 -5.359 1.00 94.50 125 PRO A O 1
ATOM 967 N N . HIS A 1 126 ? 10.919 3.446 -5.238 1.00 92.25 126 HIS A N 1
ATOM 968 C CA . HIS A 1 126 ? 10.317 2.793 -6.402 1.00 92.25 126 HIS A CA 1
ATOM 969 C C . HIS A 1 126 ? 10.166 3.807 -7.535 1.00 92.25 126 HIS A C 1
ATOM 971 O O . HIS A 1 126 ? 9.425 4.782 -7.405 1.00 92.25 126 HIS A O 1
ATOM 977 N N . LEU A 1 127 ? 10.867 3.560 -8.641 1.00 90.69 127 LEU A N 1
ATOM 978 C CA . LEU A 1 127 ? 10.717 4.314 -9.880 1.00 90.69 127 LEU A CA 1
ATOM 979 C C . LEU A 1 127 ? 9.711 3.586 -10.775 1.00 90.69 127 LEU A C 1
ATOM 981 O O . LEU A 1 127 ? 9.982 2.441 -11.154 1.00 90.69 127 LEU A O 1
ATOM 985 N N . PRO A 1 128 ? 8.561 4.203 -11.098 1.00 86.19 128 PRO A N 1
ATOM 986 C CA . PRO A 1 128 ? 7.599 3.578 -11.986 1.00 86.19 128 PRO A CA 1
ATOM 987 C C . PRO A 1 128 ? 8.180 3.435 -13.396 1.00 86.19 128 PRO A C 1
ATOM 989 O O . PRO A 1 128 ? 9.071 4.179 -13.821 1.00 86.19 128 PRO A O 1
ATOM 992 N N . TRP A 1 129 ? 7.646 2.466 -14.129 1.00 87.69 129 TRP A N 1
ATOM 993 C CA . TRP A 1 129 ? 7.911 2.332 -15.553 1.00 87.69 129 TRP A CA 1
ATOM 994 C C . TRP A 1 129 ? 7.319 3.530 -16.311 1.00 87.69 129 TRP A C 1
ATOM 996 O O . TRP A 1 129 ? 6.184 3.930 -16.045 1.00 87.69 129 TRP A O 1
ATOM 1006 N N . ASN A 1 130 ? 8.084 4.103 -17.242 1.00 88.25 130 ASN A N 1
ATOM 1007 C CA . ASN A 1 130 ? 7.674 5.237 -18.068 1.00 88.25 130 ASN A CA 1
ATOM 1008 C C . ASN A 1 130 ? 7.723 4.857 -19.564 1.00 88.25 130 ASN A C 1
ATOM 1010 O O . ASN A 1 130 ? 8.824 4.772 -20.118 1.00 88.25 130 ASN A O 1
ATOM 1014 N N . PRO A 1 131 ? 6.567 4.691 -20.242 1.00 88.12 131 PRO A N 1
ATOM 1015 C CA . PRO A 1 131 ? 6.523 4.348 -21.669 1.00 88.12 131 PRO A CA 1
ATOM 1016 C C . PRO A 1 131 ? 7.210 5.386 -22.555 1.00 88.12 131 PRO A C 1
ATOM 1018 O O . PRO A 1 131 ? 7.699 5.059 -23.633 1.00 88.12 131 PRO A O 1
ATOM 1021 N N . TYR A 1 132 ? 7.238 6.639 -22.103 1.00 90.25 132 TYR A N 1
ATOM 1022 C CA . TYR A 1 132 ? 7.674 7.792 -22.881 1.00 90.25 132 TYR A CA 1
ATOM 1023 C C . TYR A 1 132 ? 9.163 8.119 -22.705 1.00 90.25 132 TYR A C 1
ATOM 1025 O O . TYR A 1 132 ? 9.616 9.146 -23.200 1.00 90.25 132 TYR A O 1
ATOM 1033 N N . ALA A 1 133 ? 9.933 7.269 -22.014 1.00 86.88 133 ALA A N 1
ATOM 1034 C CA . ALA A 1 133 ? 11.373 7.456 -21.802 1.00 86.88 133 ALA A CA 1
ATOM 1035 C C . ALA A 1 133 ? 12.248 6.341 -22.422 1.00 86.88 133 ALA A C 1
ATOM 1037 O O . ALA A 1 133 ? 13.095 5.766 -21.723 1.00 86.88 133 ALA A O 1
ATOM 1038 N N . PRO A 1 134 ? 12.078 5.984 -23.711 1.00 88.38 134 PRO A N 1
ATOM 1039 C CA . PRO A 1 134 ? 12.993 5.056 -24.368 1.00 88.38 134 PRO A CA 1
ATOM 1040 C C . PRO A 1 134 ? 14.428 5.631 -24.399 1.00 88.38 134 PRO A C 1
ATOM 1042 O O . PRO A 1 134 ? 14.599 6.848 -24.464 1.00 88.38 134 PRO A O 1
ATOM 1045 N N . PRO A 1 135 ? 15.478 4.787 -24.335 1.00 86.88 135 PRO A N 1
ATOM 1046 C CA . PRO A 1 135 ? 15.436 3.321 -24.323 1.00 86.88 135 PRO A CA 1
ATOM 1047 C C . PRO A 1 135 ? 15.305 2.706 -22.920 1.00 86.88 135 PRO A C 1
ATOM 1049 O O . PRO A 1 135 ? 15.153 1.496 -22.791 1.00 86.88 135 PRO A O 1
ATOM 1052 N N . THR A 1 136 ? 15.410 3.503 -21.853 1.00 85.44 136 THR A N 1
ATOM 1053 C CA . THR A 1 136 ? 15.482 2.957 -20.484 1.00 85.44 136 THR A CA 1
ATOM 1054 C C . THR A 1 136 ? 14.112 2.623 -19.897 1.00 85.44 136 THR A C 1
ATOM 1056 O O . THR A 1 136 ? 14.026 1.765 -19.022 1.00 85.44 136 THR A O 1
ATOM 1059 N N . TYR A 1 137 ? 13.060 3.301 -20.368 1.00 88.19 137 TYR A N 1
ATOM 1060 C CA . TYR A 1 137 ? 11.689 3.248 -19.857 1.00 88.19 137 TYR A CA 1
ATOM 1061 C C . TYR A 1 137 ? 11.574 3.522 -18.351 1.00 88.19 137 TYR A C 1
ATOM 1063 O O . TYR A 1 137 ? 10.682 3.014 -17.668 1.00 88.19 137 TYR A O 1
ATOM 1071 N N . ARG A 1 138 ? 12.503 4.313 -17.805 1.00 82.31 138 ARG A N 1
ATOM 1072 C CA . ARG A 1 138 ? 12.543 4.662 -16.383 1.00 82.31 138 ARG A CA 1
ATOM 1073 C C . ARG A 1 138 ? 11.979 6.055 -16.167 1.00 82.31 138 ARG A C 1
ATOM 1075 O O . ARG A 1 138 ? 12.240 6.973 -16.941 1.00 82.31 138 ARG A O 1
ATOM 1082 N N . ALA A 1 139 ? 11.212 6.213 -15.096 1.00 88.81 139 ALA A N 1
ATOM 1083 C CA . ALA A 1 139 ? 10.821 7.528 -14.621 1.00 88.81 139 ALA A CA 1
ATOM 1084 C C . ALA A 1 139 ? 12.024 8.294 -14.045 1.00 88.81 139 ALA A C 1
ATOM 1086 O O . ALA A 1 139 ? 13.005 7.696 -13.593 1.00 88.81 139 ALA A O 1
ATOM 1087 N N . ALA A 1 140 ? 11.933 9.623 -14.054 1.00 89.56 140 ALA A N 1
ATOM 1088 C CA . ALA A 1 140 ? 12.952 10.482 -13.467 1.00 89.56 140 ALA A CA 1
ATOM 1089 C C . ALA A 1 140 ? 12.991 10.317 -11.927 1.00 89.56 140 ALA A C 1
ATOM 1091 O O . ALA A 1 140 ? 11.961 9.976 -11.333 1.00 89.56 140 ALA A O 1
ATOM 1092 N N . PRO A 1 141 ? 14.140 10.543 -11.257 1.00 90.25 141 PRO A N 1
ATOM 1093 C CA . PRO A 1 141 ? 14.276 10.394 -9.802 1.00 90.25 141 PRO A CA 1
ATOM 1094 C C . PRO A 1 141 ? 13.217 11.134 -8.973 1.00 90.25 141 PRO A C 1
ATOM 1096 O O . PRO A 1 141 ? 12.837 10.677 -7.895 1.00 90.25 141 PRO A O 1
ATOM 1099 N N . GLU A 1 142 ? 12.710 12.256 -9.478 1.00 88.88 142 GLU A N 1
ATOM 1100 C CA . GLU A 1 142 ? 11.701 13.098 -8.832 1.00 88.88 142 GLU A CA 1
ATOM 1101 C C . GLU A 1 142 ? 10.310 12.449 -8.826 1.00 88.88 142 GLU A C 1
ATOM 1103 O O . GLU A 1 142 ? 9.465 12.810 -8.010 1.00 88.88 142 GLU A O 1
ATOM 1108 N N . MET A 1 143 ? 10.081 11.477 -9.713 1.00 88.88 143 MET A N 1
ATOM 1109 C CA . MET A 1 143 ? 8.850 10.689 -9.801 1.00 88.88 143 MET A CA 1
ATOM 1110 C C . MET A 1 143 ? 8.875 9.454 -8.890 1.00 88.88 143 MET A C 1
ATOM 1112 O O . MET A 1 143 ? 7.961 8.628 -8.939 1.00 88.88 143 MET A O 1
ATOM 1116 N N . ALA A 1 144 ? 9.930 9.281 -8.090 1.00 91.56 144 ALA A N 1
ATOM 1117 C CA . ALA A 1 144 ? 10.023 8.170 -7.162 1.00 91.56 144 ALA A CA 1
ATOM 1118 C C . ALA A 1 144 ? 8.898 8.212 -6.124 1.00 91.56 144 ALA A C 1
ATOM 1120 O O . ALA A 1 144 ? 8.612 9.241 -5.514 1.00 91.56 144 ALA A O 1
ATOM 1121 N N . THR A 1 145 ? 8.312 7.048 -5.868 1.00 92.56 145 THR A N 1
ATOM 1122 C CA . THR A 1 145 ? 7.329 6.838 -4.804 1.00 92.56 145 THR A CA 1
ATOM 1123 C C . THR A 1 145 ? 7.879 5.846 -3.788 1.00 92.56 145 THR A C 1
ATOM 1125 O O . THR A 1 145 ? 8.745 5.022 -4.093 1.00 92.56 145 THR A O 1
ATOM 1128 N N . ALA A 1 146 ? 7.354 5.885 -2.566 1.00 94.44 146 ALA A N 1
ATOM 1129 C CA . ALA A 1 146 ? 7.527 4.772 -1.644 1.00 94.44 146 ALA A CA 1
ATOM 1130 C C . ALA A 1 146 ? 6.375 3.781 -1.818 1.00 94.44 146 ALA A C 1
ATOM 1132 O O . ALA A 1 146 ? 5.240 4.189 -2.074 1.00 94.44 146 ALA A O 1
ATOM 1133 N N . LEU A 1 147 ? 6.656 2.489 -1.664 1.00 95.62 147 LEU A N 1
ATOM 1134 C CA . LEU A 1 147 ? 5.626 1.454 -1.621 1.00 95.62 147 LEU A CA 1
ATOM 1135 C C . LEU A 1 147 ? 5.508 0.941 -0.191 1.00 95.62 147 LEU A C 1
ATOM 1137 O O . LEU A 1 147 ? 6.416 0.280 0.312 1.00 95.62 147 LEU A O 1
ATOM 1141 N N . LEU A 1 148 ? 4.394 1.242 0.466 1.00 96.31 148 LEU A N 1
ATOM 1142 C CA . LEU A 1 148 ? 4.041 0.623 1.736 1.00 96.31 148 LEU A CA 1
ATOM 1143 C C . LEU A 1 148 ? 3.395 -0.729 1.437 1.00 96.31 148 LEU A C 1
ATOM 1145 O O . LEU A 1 148 ? 2.269 -0.783 0.944 1.00 96.31 148 LEU A O 1
ATOM 1149 N N . ARG A 1 149 ? 4.118 -1.810 1.719 1.00 96.88 149 ARG A N 1
ATOM 1150 C CA . ARG A 1 149 ? 3.680 -3.185 1.487 1.00 96.88 149 ARG A CA 1
ATOM 1151 C C . ARG A 1 149 ? 3.221 -3.793 2.805 1.00 96.88 149 ARG A C 1
ATOM 1153 O O . ARG A 1 149 ? 3.948 -3.786 3.797 1.00 96.88 149 ARG A O 1
ATOM 1160 N N . VAL A 1 150 ? 2.000 -4.306 2.810 1.00 96.44 150 VAL A N 1
ATOM 1161 C CA . VAL A 1 150 ? 1.346 -4.881 3.983 1.00 96.44 150 VAL A CA 1
ATOM 1162 C C . VAL A 1 150 ? 0.966 -6.316 3.641 1.00 96.44 150 VAL A C 1
ATOM 1164 O O . VAL A 1 150 ? 0.073 -6.513 2.812 1.00 96.44 150 VAL A O 1
ATOM 1167 N N . PRO A 1 151 ? 1.652 -7.315 4.217 1.00 94.44 151 PRO A N 1
ATOM 1168 C CA . PRO A 1 151 ? 1.390 -8.704 3.884 1.00 94.44 151 PRO A CA 1
ATOM 1169 C C . PRO A 1 151 ? -0.010 -9.105 4.339 1.00 94.44 151 PRO A C 1
ATOM 1171 O O . PRO A 1 151 ? -0.499 -8.657 5.382 1.00 94.44 151 PRO A O 1
ATOM 1174 N N . ILE A 1 152 ? -0.639 -9.967 3.550 1.00 91.94 152 ILE A N 1
ATOM 1175 C CA . ILE A 1 152 ? -1.863 -10.645 3.949 1.00 91.94 152 ILE A CA 1
ATOM 1176 C C . ILE A 1 152 ? -1.533 -11.708 5.006 1.00 91.94 152 ILE A C 1
ATOM 1178 O O . ILE A 1 152 ? -0.552 -12.438 4.877 1.00 91.94 152 ILE A O 1
ATOM 1182 N N . ASP A 1 153 ? -2.354 -11.816 6.051 1.00 90.38 153 ASP A N 1
ATOM 1183 C CA . ASP A 1 153 ? -2.297 -12.957 6.963 1.00 90.38 153 ASP A CA 1
ATOM 1184 C C . ASP A 1 153 ? -2.813 -14.209 6.245 1.00 90.38 153 ASP A C 1
ATOM 1186 O O . ASP A 1 153 ? -3.989 -14.293 5.893 1.00 90.38 153 ASP A O 1
ATOM 1190 N N . LEU A 1 154 ? -1.930 -15.190 6.056 1.00 86.00 154 LEU A N 1
ATOM 1191 C CA . LEU A 1 154 ? -2.213 -16.426 5.326 1.00 86.00 154 LEU A CA 1
ATOM 1192 C C . LEU A 1 154 ? -3.351 -17.251 5.939 1.00 86.00 154 LEU A C 1
ATOM 1194 O O . LEU A 1 154 ? -4.006 -17.998 5.221 1.00 86.00 154 LEU A O 1
ATOM 1198 N N . ARG A 1 155 ? -3.612 -17.126 7.248 1.00 86.81 155 ARG A N 1
ATOM 1199 C CA . ARG A 1 155 ? -4.707 -17.866 7.896 1.00 86.81 155 ARG A CA 1
ATOM 1200 C C . ARG A 1 155 ? -6.068 -17.272 7.570 1.00 86.81 155 ARG A C 1
ATOM 1202 O O . ARG A 1 155 ? -7.037 -18.005 7.412 1.00 86.81 155 ARG A O 1
ATOM 1209 N N . SER A 1 156 ? -6.147 -15.946 7.523 1.00 88.56 156 SER A N 1
ATOM 1210 C CA . SER A 1 156 ? -7.402 -15.223 7.309 1.00 88.56 156 SER A CA 1
ATOM 1211 C C . SER A 1 156 ? -7.590 -14.734 5.871 1.00 88.56 156 SER A C 1
ATOM 1213 O O . SER A 1 156 ? -8.666 -14.235 5.539 1.00 88.56 156 SER A O 1
ATOM 1215 N N . GLY A 1 157 ? -6.557 -14.831 5.028 1.00 90.50 157 GLY A N 1
ATOM 1216 C CA . GLY A 1 157 ? -6.543 -14.258 3.683 1.00 90.50 157 GLY A CA 1
ATOM 1217 C C . GLY A 1 157 ? -6.706 -12.738 3.697 1.00 90.50 157 GLY A C 1
ATOM 1218 O O . GLY A 1 157 ? -7.162 -12.156 2.712 1.00 90.50 157 GLY A O 1
ATOM 1219 N N . ARG A 1 158 ? -6.393 -12.073 4.821 1.00 92.25 158 ARG A N 1
ATOM 1220 C CA . ARG A 1 158 ? -6.709 -10.657 5.021 1.00 92.25 158 ARG A CA 1
ATOM 1221 C C . ARG A 1 158 ? -5.580 -9.808 5.612 1.00 92.25 158 ARG A C 1
ATOM 1223 O O . ARG A 1 158 ? -4.811 -10.254 6.452 1.00 92.25 158 ARG A O 1
ATOM 1230 N N . CYS A 1 159 ? -5.548 -8.526 5.250 1.00 93.81 159 CYS A N 1
ATOM 1231 C CA . CYS A 1 159 ? -4.841 -7.481 5.994 1.00 93.81 159 CYS A CA 1
ATOM 1232 C C . CYS A 1 159 ? -5.677 -6.200 6.112 1.00 93.81 159 CYS A C 1
ATOM 1234 O O . CYS A 1 159 ? -6.637 -5.984 5.368 1.00 93.81 159 CYS A O 1
ATOM 1236 N N . ALA A 1 160 ? -5.310 -5.331 7.054 1.00 94.31 160 ALA A N 1
ATOM 1237 C CA . ALA A 1 160 ? -5.925 -4.019 7.212 1.00 94.31 160 ALA A CA 1
ATOM 1238 C C . ALA A 1 160 ? -4.919 -2.994 7.733 1.00 94.31 160 ALA A C 1
ATOM 1240 O O . ALA A 1 160 ? -4.036 -3.327 8.521 1.00 94.31 160 ALA A O 1
ATOM 1241 N N . VAL A 1 161 ? -5.096 -1.743 7.323 1.00 95.62 161 VAL A N 1
ATOM 1242 C CA . VAL A 1 161 ? -4.355 -0.584 7.814 1.00 95.62 161 VAL A CA 1
ATOM 1243 C C . VAL A 1 161 ? -5.314 0.534 8.184 1.00 95.62 161 VAL A C 1
ATOM 1245 O O . VAL A 1 161 ? -6.398 0.658 7.617 1.00 95.62 161 VAL A O 1
ATOM 1248 N N . SER A 1 162 ? -4.896 1.362 9.134 1.00 96.25 162 SER A N 1
ATOM 1249 C CA . SER A 1 162 ? -5.623 2.574 9.505 1.00 96.25 162 SER A CA 1
ATOM 1250 C C . SER A 1 162 ? -4.748 3.781 9.226 1.00 96.25 162 SER A C 1
ATOM 1252 O O . SER A 1 162 ? -3.621 3.834 9.713 1.00 96.25 162 SER A O 1
ATOM 1254 N N . LEU A 1 163 ? -5.255 4.726 8.450 1.00 95.50 163 LEU A N 1
ATOM 1255 C CA . LEU A 1 163 ? -4.636 6.006 8.151 1.00 95.50 163 LEU A CA 1
ATOM 1256 C C . LEU A 1 163 ? -5.330 7.098 8.962 1.00 95.50 163 LEU A C 1
ATOM 1258 O O . LEU A 1 163 ? -6.553 7.213 8.951 1.00 95.50 163 LEU A O 1
ATOM 1262 N N . GLU A 1 164 ? -4.540 7.918 9.635 1.00 96.00 164 GLU A N 1
ATOM 1263 C CA . GLU A 1 164 ? -4.971 9.091 10.383 1.00 96.00 164 GLU A CA 1
ATOM 1264 C C . GLU A 1 164 ? -4.253 10.327 9.830 1.00 96.00 164 GLU A C 1
ATOM 1266 O O . GLU A 1 164 ? -3.025 10.333 9.727 1.00 96.00 164 GLU A O 1
ATOM 1271 N N . ILE A 1 165 ? -5.005 11.370 9.481 1.00 93.44 165 ILE A N 1
ATOM 1272 C CA . ILE A 1 165 ? -4.456 12.685 9.135 1.00 93.44 165 ILE A CA 1
ATOM 1273 C C . ILE A 1 165 ? -4.161 13.415 10.443 1.00 93.44 165 ILE A C 1
ATOM 1275 O O . ILE A 1 165 ? -5.053 13.617 11.272 1.00 93.44 165 ILE A O 1
ATOM 1279 N N . LEU A 1 166 ? -2.906 13.804 10.624 1.00 90.62 166 LEU A N 1
ATOM 1280 C CA . LEU A 1 166 ? -2.467 14.563 11.785 1.00 90.62 166 LEU A CA 1
ATOM 1281 C C . LEU A 1 166 ? -2.675 16.052 11.479 1.00 90.62 166 LEU A C 1
ATOM 1283 O O . LEU A 1 166 ? -2.410 16.501 10.366 1.00 90.62 166 LEU A O 1
ATOM 1287 N N . SER A 1 167 ? -3.215 16.814 12.430 1.00 74.69 167 SER A N 1
ATOM 1288 C CA . SER A 1 167 ? -3.259 18.274 12.293 1.00 74.69 167 SER A CA 1
ATOM 1289 C C . SER A 1 167 ? -1.827 18.804 12.292 1.00 74.69 167 SER A C 1
ATOM 1291 O O . SER A 1 167 ? -1.072 18.466 13.206 1.00 74.69 167 SER A O 1
ATOM 1293 N N . ALA A 1 168 ? -1.490 19.595 11.274 1.00 57.66 168 ALA A N 1
ATOM 1294 C CA . ALA A 1 168 ? -0.324 20.469 11.302 1.00 57.66 168 ALA A CA 1
ATOM 1295 C C . ALA A 1 168 ? -0.515 21.578 12.345 1.00 57.66 168 ALA A C 1
ATOM 1297 O O . ALA A 1 168 ? -1.686 21.982 12.549 1.00 57.66 168 ALA A O 1
#

Foldseek 3Di:
DPDQDPWDWDQDADPQDCPPVNDDGWGWTWTDSPQKIKIWTWDDPDPFKIKIKMFMDGPDDDDFDWDKDWALDFQQWWKDAPVDIDGHHQDDQPDFWDWAAGDQWIDTPQFKMKGADHPKTKTPFDWDQAPPDPPVSTDDSRNTIIITIHTQDPVRSMTMMMMGGGDD

Sequence (168 aa):
EVHFPPIAGALACARTPRALTGRGRCDRIELDFGCARAWLEVRTAGPRRLDIALRAESNMINHEIALVLQLQLKASARLTTDRRRLKLAAVQPQQAPTALPLGRTLVAAGAWRFRLPPGATLNWPHLPWNPYAPPTYRAAPEMATALLRVPIDLRSGRCAVSLEILSA

pLDDT: mean 83.87, std 15.62, range [31.02, 97.0]